Protein AF-A0A9R1UTH9-F1 (afdb_monomer)

Mean predicted aligned error: 19.43 Å

Sequence (82 aa):
MDFFVRKTESMLKEYENDPTNELEKNRTYVEEVGKLMGISIPKDIDINVPNVQSNKGSGKKNRIQSEEEIAYKIQTSKQEDA

Radius of gyration: 26.53 Å; Cα contacts (8 Å, |Δi|>4): 9; chains: 1; bounding box: 65×32×60 Å

Structure (mmCIF, N/CA/C/O backbone):
data_AF-A0A9R1UTH9-F1
#
_entry.id   AF-A0A9R1UTH9-F1
#
loop_
_atom_site.group_PDB
_atom_site.id
_atom_site.type_symbol
_atom_site.label_atom_id
_atom_site.label_alt_id
_atom_site.label_comp_id
_atom_site.label_asym_id
_atom_site.label_entity_id
_atom_site.label_seq_id
_atom_site.pdbx_PDB_ins_code
_atom_site.Cartn_x
_atom_site.Cartn_y
_atom_site.Cartn_z
_atom_site.occupancy
_atom_site.B_iso_or_equiv
_atom_site.auth_seq_id
_atom_site.auth_comp_id
_atom_site.auth_asym_id
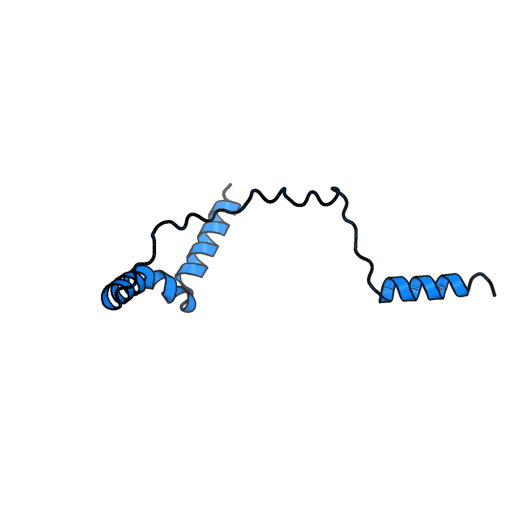_atom_site.auth_atom_id
_atom_site.pdbx_PDB_model_num
ATOM 1 N N . MET A 1 1 ? 16.592 -11.117 10.994 1.00 67.06 1 MET A N 1
ATOM 2 C CA . MET A 1 1 ? 15.166 -10.767 11.149 1.00 67.06 1 MET A CA 1
ATOM 3 C C . MET A 1 1 ? 14.998 -9.299 11.540 1.00 67.06 1 MET A C 1
ATOM 5 O O . MET A 1 1 ? 14.234 -8.589 10.904 1.00 67.06 1 MET A O 1
ATOM 9 N N . ASP A 1 2 ? 15.800 -8.806 12.481 1.00 79.56 2 ASP A N 1
ATOM 10 C CA . ASP A 1 2 ? 15.685 -7.460 13.073 1.00 79.56 2 ASP A CA 1
ATOM 11 C C . ASP A 1 2 ? 15.844 -6.276 12.113 1.00 79.56 2 ASP A C 1
ATOM 13 O O . ASP A 1 2 ? 15.328 -5.194 12.379 1.00 79.56 2 ASP A O 1
ATOM 17 N N . PHE A 1 3 ? 16.586 -6.449 11.016 1.00 87.94 3 PHE A N 1
ATOM 18 C CA . PHE A 1 3 ? 16.709 -5.415 9.985 1.00 87.94 3 P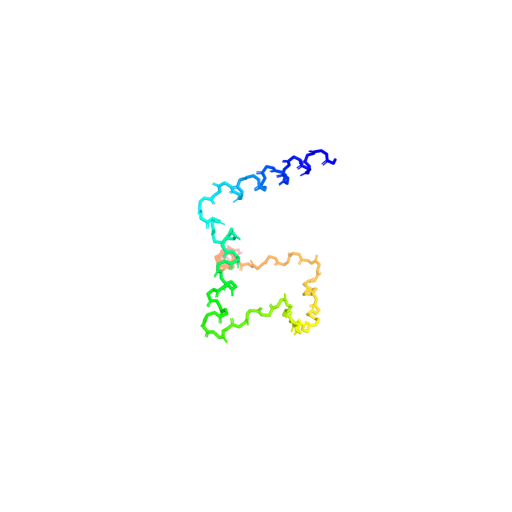HE A CA 1
ATOM 19 C C . PHE A 1 3 ? 15.409 -5.255 9.194 1.00 87.94 3 PHE A C 1
ATOM 21 O O . PHE A 1 3 ? 14.981 -4.138 8.923 1.00 87.94 3 PHE A O 1
ATOM 28 N N . PHE A 1 4 ? 14.761 -6.376 8.871 1.00 82.81 4 PHE A N 1
ATOM 29 C CA . PHE A 1 4 ? 13.483 -6.372 8.170 1.00 82.81 4 PHE A CA 1
ATOM 30 C C . PHE A 1 4 ? 12.393 -5.751 9.036 1.00 82.81 4 PHE A C 1
ATOM 32 O O . PHE A 1 4 ? 11.732 -4.834 8.569 1.00 82.81 4 PHE A O 1
ATOM 39 N N . VAL A 1 5 ? 12.288 -6.167 10.303 1.00 87.88 5 VAL A N 1
ATOM 40 C CA . VAL A 1 5 ? 11.293 -5.636 11.251 1.00 87.88 5 VAL A CA 1
ATOM 41 C C . VAL A 1 5 ? 11.451 -4.123 11.435 1.00 87.88 5 VAL A C 1
ATOM 43 O O . VAL A 1 5 ? 10.491 -3.376 11.258 1.00 87.88 5 VAL A O 1
ATOM 46 N N . ARG A 1 6 ? 12.679 -3.635 11.672 1.00 90.25 6 ARG A N 1
ATOM 47 C CA . ARG A 1 6 ? 12.934 -2.187 11.784 1.00 90.25 6 ARG A CA 1
ATOM 48 C C . ARG A 1 6 ? 12.603 -1.422 10.510 1.00 90.25 6 ARG A C 1
ATOM 50 O O . ARG A 1 6 ? 12.079 -0.314 10.585 1.00 90.25 6 ARG A O 1
ATOM 57 N N . LYS A 1 7 ? 12.917 -1.988 9.343 1.00 90.88 7 LYS A N 1
ATOM 58 C CA . LYS A 1 7 ? 12.633 -1.334 8.066 1.00 90.88 7 LYS A CA 1
ATOM 59 C C . LYS A 1 7 ? 11.130 -1.251 7.808 1.00 90.88 7 LYS A C 1
ATOM 61 O O . LYS A 1 7 ? 10.657 -0.189 7.418 1.00 90.88 7 LYS A O 1
ATOM 66 N N . THR A 1 8 ? 10.382 -2.316 8.083 1.00 84.38 8 THR A N 1
ATOM 67 C CA . THR A 1 8 ? 8.922 -2.316 7.932 1.00 84.38 8 THR A CA 1
ATOM 68 C C . THR A 1 8 ? 8.243 -1.360 8.909 1.00 84.38 8 THR A C 1
ATOM 70 O O . THR A 1 8 ? 7.360 -0.615 8.501 1.00 84.38 8 THR A O 1
ATOM 73 N N . GLU A 1 9 ? 8.692 -1.300 10.166 1.00 90.50 9 GLU A N 1
ATOM 74 C CA . GLU A 1 9 ? 8.157 -0.353 11.156 1.00 90.50 9 GLU A CA 1
ATOM 75 C C . GLU A 1 9 ? 8.451 1.107 10.793 1.00 90.50 9 GLU A C 1
ATOM 77 O O . GLU A 1 9 ? 7.600 1.975 10.975 1.00 90.50 9 GLU A O 1
ATOM 82 N N . SER A 1 10 ? 9.646 1.393 10.266 1.00 92.38 10 SER A N 1
ATOM 83 C CA . SER A 1 10 ? 10.008 2.744 9.825 1.00 92.38 10 SER A CA 1
ATOM 84 C C . SER A 1 10 ? 9.167 3.192 8.632 1.00 92.38 10 SER A C 1
ATOM 86 O O . SER A 1 10 ? 8.706 4.328 8.618 1.00 92.38 10 SER A O 1
ATOM 88 N N . MET A 1 11 ? 8.941 2.302 7.662 1.00 90.5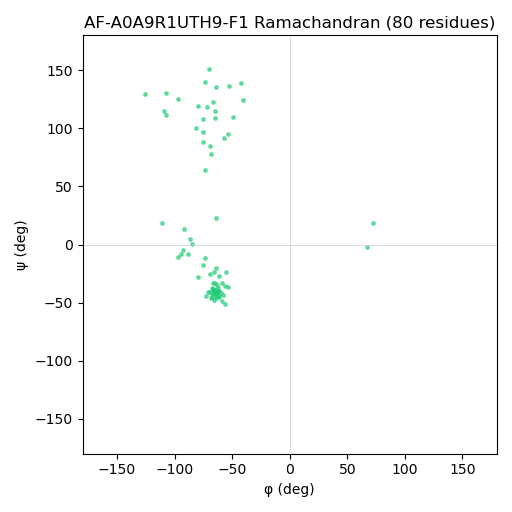0 11 MET A N 1
ATOM 89 C CA . MET A 1 11 ? 8.102 2.596 6.498 1.00 90.50 11 MET A CA 1
ATOM 90 C C . MET A 1 11 ? 6.638 2.816 6.887 1.00 90.50 11 MET A C 1
ATOM 92 O O . MET A 1 11 ? 6.003 3.722 6.360 1.00 90.50 11 MET A O 1
ATOM 96 N N . LEU A 1 12 ? 6.111 2.031 7.833 1.00 83.62 12 LEU A N 1
ATOM 97 C CA . LEU A 1 12 ? 4.743 2.205 8.324 1.00 83.62 12 LEU A CA 1
ATOM 98 C C . LEU A 1 12 ? 4.566 3.556 9.030 1.00 83.62 12 LEU A C 1
ATOM 100 O O . LEU A 1 12 ? 3.592 4.258 8.784 1.00 83.62 12 LEU A O 1
ATOM 104 N N . LYS A 1 13 ? 5.541 3.959 9.853 1.00 85.56 13 LYS A N 1
ATOM 105 C CA . LYS A 1 13 ? 5.520 5.274 10.507 1.00 85.56 13 LYS A CA 1
ATOM 106 C C . LYS A 1 13 ? 5.575 6.413 9.498 1.00 85.56 13 LYS A C 1
ATOM 108 O O . LYS A 1 13 ? 4.836 7.375 9.646 1.00 85.56 13 LYS A O 1
ATOM 113 N N . GLU A 1 14 ? 6.438 6.329 8.494 1.00 86.06 14 GLU A N 1
ATOM 114 C CA . GLU A 1 14 ? 6.515 7.346 7.440 1.00 86.06 14 GLU A CA 1
ATOM 115 C C . GLU A 1 14 ? 5.178 7.470 6.695 1.00 86.06 14 GLU A C 1
ATOM 117 O O . GLU A 1 14 ? 4.675 8.573 6.505 1.00 86.06 14 GLU A O 1
ATOM 122 N N . TYR A 1 15 ? 4.547 6.335 6.400 1.00 80.81 15 TYR A N 1
ATOM 123 C CA . TYR A 1 15 ? 3.245 6.269 5.752 1.00 80.81 15 TYR A CA 1
ATOM 124 C C . TYR A 1 15 ? 2.105 6.880 6.593 1.00 80.81 15 TYR A C 1
ATOM 126 O O . TYR A 1 15 ? 1.328 7.680 6.079 1.00 80.81 15 TYR A O 1
ATOM 134 N N . GLU A 1 16 ? 2.012 6.572 7.891 1.00 80.19 16 GLU A N 1
ATOM 135 C CA . GLU A 1 16 ? 0.953 7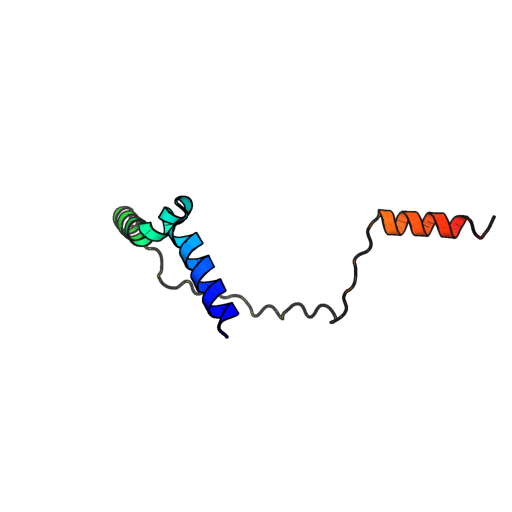.089 8.783 1.00 80.19 16 GLU A CA 1
ATOM 136 C C . GLU A 1 16 ? 1.055 8.598 9.078 1.00 80.19 16 GLU A C 1
ATOM 138 O O . GLU A 1 16 ? 0.049 9.235 9.431 1.00 80.19 16 GLU A O 1
ATOM 143 N N . ASN A 1 17 ? 2.270 9.147 8.979 1.00 82.81 17 ASN A N 1
ATOM 144 C CA . ASN A 1 17 ? 2.579 10.554 9.240 1.00 82.81 17 ASN A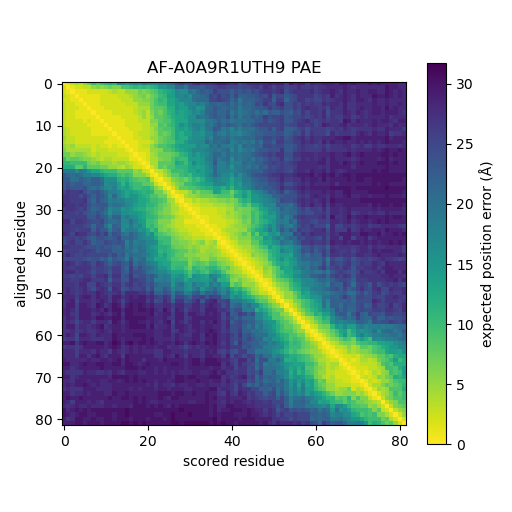 CA 1
ATOM 145 C C . ASN A 1 17 ? 2.562 11.423 7.975 1.00 82.81 17 ASN A C 1
ATOM 147 O O . ASN A 1 17 ? 2.647 12.646 8.091 1.00 82.81 17 ASN A O 1
ATOM 151 N N . ASP A 1 18 ? 2.447 10.826 6.789 1.00 82.69 18 ASP A N 1
ATOM 152 C CA . ASP A 1 18 ? 2.288 11.579 5.552 1.00 82.69 18 ASP A CA 1
ATOM 153 C C . ASP A 1 18 ? 0.872 12.193 5.499 1.00 82.69 18 ASP A C 1
ATOM 155 O O . ASP A 1 18 ? -0.125 11.460 5.499 1.00 82.69 18 ASP A O 1
ATOM 159 N N . PRO A 1 19 ? 0.744 13.532 5.446 1.00 72.81 19 PRO A N 1
ATOM 160 C CA . PRO A 1 19 ? -0.554 14.200 5.388 1.00 72.81 19 PRO A CA 1
ATOM 161 C C . PRO A 1 19 ? -1.341 13.869 4.111 1.00 72.81 19 PRO A C 1
ATOM 163 O O . PRO A 1 19 ? -2.562 13.992 4.099 1.00 72.81 19 PRO A O 1
ATOM 166 N N . THR A 1 20 ? -0.689 13.402 3.042 1.00 74.38 20 THR A N 1
ATOM 167 C CA . THR A 1 20 ? -1.380 12.947 1.824 1.00 74.38 20 THR A CA 1
ATOM 168 C C . THR A 1 20 ? -2.043 11.574 1.983 1.00 74.38 20 THR A C 1
ATOM 170 O O 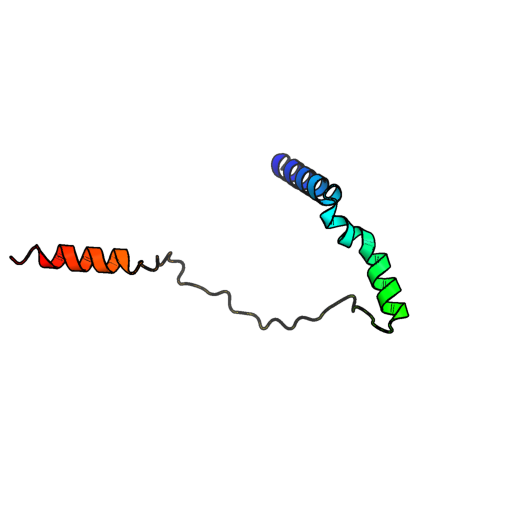. THR A 1 20 ? -2.991 11.268 1.257 1.00 74.38 20 THR A O 1
ATOM 173 N N . ASN A 1 21 ? -1.648 10.792 2.997 1.00 67.12 21 ASN A N 1
ATOM 174 C CA . ASN A 1 21 ? -2.277 9.515 3.355 1.00 67.12 21 ASN A CA 1
ATOM 175 C C . ASN A 1 21 ? -3.480 9.676 4.305 1.00 67.12 21 ASN A C 1
ATOM 177 O O . ASN A 1 21 ? -4.097 8.683 4.699 1.00 67.12 21 ASN A O 1
ATOM 181 N N . GLU A 1 22 ? -3.897 10.908 4.632 1.00 60.59 22 GLU A N 1
ATOM 182 C CA . GLU A 1 22 ? -5.163 11.168 5.343 1.00 60.59 22 GLU A CA 1
ATOM 183 C C . GLU A 1 22 ? -6.384 10.559 4.637 1.00 60.59 22 GLU A C 1
ATOM 185 O O . GLU A 1 22 ? -7.394 10.265 5.281 1.00 60.59 22 GLU A O 1
ATOM 190 N N . LEU A 1 23 ? -6.299 10.313 3.328 1.00 55.84 23 LEU A N 1
ATOM 191 C CA . LEU A 1 23 ? -7.338 9.613 2.573 1.00 55.84 23 LEU A CA 1
ATOM 192 C C . LEU A 1 23 ? -7.614 8.202 3.114 1.00 55.84 23 LEU A C 1
ATOM 194 O O . LEU A 1 23 ? -8.768 7.774 3.114 1.00 55.84 23 LEU A O 1
ATOM 198 N N . GLU A 1 24 ? -6.609 7.497 3.640 1.00 56.75 24 GLU A N 1
ATOM 199 C CA . GLU A 1 24 ? -6.811 6.157 4.200 1.00 56.75 24 GLU A CA 1
ATOM 200 C C . GLU A 1 24 ? -7.409 6.196 5.618 1.00 56.75 24 GLU A C 1
ATOM 202 O O . GLU A 1 24 ? -8.203 5.325 5.978 1.00 56.75 24 GLU A O 1
ATOM 207 N N . LYS A 1 25 ? -7.155 7.268 6.388 1.00 55.84 25 LYS A N 1
ATOM 208 C CA . LYS A 1 25 ? -7.857 7.545 7.662 1.00 55.84 25 LYS A CA 1
ATOM 209 C C . LYS A 1 25 ? -9.350 7.833 7.448 1.00 55.84 25 LYS A C 1
ATOM 211 O O . LYS A 1 25 ? -10.158 7.595 8.341 1.00 55.84 25 LYS A O 1
ATOM 216 N N . ASN A 1 26 ? -9.729 8.278 6.250 1.00 56.97 26 ASN A N 1
ATOM 217 C CA . ASN A 1 26 ? -11.104 8.599 5.865 1.00 56.97 26 ASN A CA 1
ATOM 218 C C . ASN A 1 26 ? -11.871 7.431 5.229 1.00 56.97 26 ASN A C 1
ATOM 220 O O . ASN A 1 26 ? -12.951 7.643 4.679 1.00 56.97 26 ASN A O 1
ATOM 224 N N . ARG A 1 27 ? -11.381 6.188 5.318 1.00 61.19 27 ARG A N 1
ATOM 225 C CA . ARG A 1 27 ? -12.101 5.016 4.785 1.00 61.19 27 ARG A CA 1
ATOM 226 C C . ARG A 1 27 ? -13.537 4.915 5.323 1.00 61.19 27 ARG A C 1
ATOM 228 O O . ARG A 1 27 ? -14.452 4.601 4.568 1.00 61.19 27 ARG A O 1
ATOM 235 N N . THR A 1 28 ? -13.740 5.281 6.590 1.00 61.69 28 THR A N 1
ATOM 236 C CA . THR A 1 28 ? -15.062 5.411 7.228 1.00 61.69 28 THR A CA 1
ATOM 237 C C . THR A 1 28 ? -15.916 6.496 6.568 1.00 61.69 28 THR A C 1
ATOM 239 O O . THR A 1 28 ? -17.087 6.272 6.282 1.00 61.69 28 THR A O 1
ATOM 242 N N . TYR A 1 29 ? -15.316 7.643 6.243 1.00 64.00 29 TYR A N 1
ATOM 243 C CA . TYR A 1 29 ? -15.981 8.758 5.564 1.00 64.00 29 TYR A CA 1
ATOM 244 C C . TYR A 1 29 ? -16.438 8.376 4.152 1.00 64.00 29 TYR A C 1
ATOM 246 O O . TYR A 1 29 ? -17.537 8.724 3.730 1.00 64.00 29 TYR A O 1
ATOM 254 N N . VAL A 1 30 ? -15.619 7.611 3.428 1.00 67.81 30 VAL A N 1
ATOM 255 C CA . VAL A 1 30 ? -15.951 7.111 2.088 1.00 67.81 30 VAL A CA 1
ATOM 256 C C . VAL A 1 30 ? -17.109 6.106 2.142 1.00 67.81 30 VAL A C 1
ATOM 258 O O . VAL A 1 30 ? -17.984 6.140 1.278 1.00 67.81 30 VAL A O 1
ATOM 261 N N . GLU A 1 31 ? -17.167 5.245 3.163 1.00 72.38 31 GLU A N 1
ATOM 262 C CA . GLU A 1 31 ? -18.284 4.309 3.353 1.00 72.38 31 GLU A CA 1
ATOM 263 C C . GLU A 1 31 ? -19.589 5.032 3.737 1.00 72.38 31 GLU A C 1
ATOM 265 O O . GLU A 1 31 ? -20.660 4.691 3.231 1.00 72.38 31 GLU A O 1
ATOM 270 N N . GLU A 1 32 ? -19.514 6.047 4.601 1.00 73.38 32 GLU A N 1
ATOM 271 C CA . GLU A 1 32 ? -20.667 6.854 5.021 1.00 73.38 32 GLU A CA 1
ATOM 272 C C . GLU A 1 32 ? -21.219 7.727 3.887 1.00 73.38 32 GLU A C 1
ATOM 274 O O . GLU A 1 32 ? -22.427 7.724 3.639 1.00 73.38 32 GLU A O 1
ATOM 279 N N . VAL A 1 33 ? -20.347 8.413 3.140 1.00 76.94 33 VAL A N 1
ATOM 280 C CA . VAL A 1 33 ? -20.735 9.189 1.950 1.00 76.94 33 VAL A CA 1
ATOM 281 C C . VAL A 1 33 ? -21.273 8.264 0.860 1.00 76.94 33 VAL A C 1
ATOM 283 O O . VAL A 1 33 ? -22.280 8.586 0.232 1.00 76.94 33 VAL A O 1
ATOM 286 N N . GLY A 1 34 ? -20.670 7.088 0.668 1.00 77.94 34 GLY A N 1
ATOM 287 C CA . GLY A 1 34 ? -21.187 6.064 -0.238 1.00 77.94 34 GLY A CA 1
ATOM 288 C C . GLY A 1 34 ? -22.624 5.671 0.111 1.00 77.94 34 GLY A C 1
ATOM 289 O O . GLY A 1 34 ? -23.506 5.764 -0.741 1.00 77.94 34 GLY A O 1
ATOM 290 N N . LYS A 1 35 ? -22.899 5.337 1.381 1.00 79.62 35 LYS A N 1
ATOM 291 C CA . LYS A 1 35 ? -24.258 5.012 1.859 1.00 79.62 35 LYS A CA 1
ATOM 292 C C . LYS A 1 35 ? -25.249 6.151 1.619 1.00 79.62 35 LYS A C 1
ATOM 294 O O . LYS A 1 35 ? -26.353 5.886 1.148 1.00 79.62 35 LYS A O 1
ATOM 299 N N . LEU A 1 36 ? -24.858 7.397 1.894 1.00 82.50 36 LEU A N 1
ATOM 300 C CA . LEU A 1 36 ? -25.697 8.578 1.658 1.00 82.50 36 LEU A CA 1
ATOM 301 C C . LEU A 1 36 ? -26.042 8.759 0.172 1.00 82.50 36 LEU A C 1
ATOM 303 O O . LEU A 1 36 ? -27.165 9.125 -0.164 1.00 82.50 36 LEU A O 1
ATOM 307 N N . MET A 1 37 ? -25.091 8.464 -0.713 1.00 81.94 37 MET A N 1
ATOM 308 C CA . MET A 1 37 ? -25.254 8.553 -2.167 1.00 81.94 37 MET A CA 1
ATOM 309 C C . MET A 1 37 ? -25.892 7.294 -2.781 1.00 81.94 37 MET A C 1
ATOM 311 O O . MET A 1 37 ? -26.071 7.231 -3.996 1.00 81.94 37 MET A O 1
ATOM 315 N N . GLY A 1 38 ? -26.234 6.286 -1.968 1.00 79.69 38 GLY A N 1
ATOM 316 C CA . GLY A 1 38 ? -26.783 5.008 -2.431 1.00 79.69 38 GLY A CA 1
ATOM 317 C C . GLY A 1 38 ? -25.762 4.104 -3.134 1.00 79.69 38 GLY A C 1
ATOM 318 O O . GLY A 1 38 ? -26.145 3.190 -3.860 1.00 79.69 38 GLY A O 1
ATOM 319 N N . ILE A 1 39 ? -24.467 4.350 -2.933 1.00 78.31 39 ILE A N 1
ATOM 320 C CA . ILE A 1 39 ? -23.352 3.623 -3.542 1.00 78.31 39 ILE A CA 1
ATOM 321 C C . ILE A 1 39 ? -22.670 2.775 -2.464 1.00 78.31 39 ILE A C 1
ATOM 323 O O . ILE A 1 39 ? -22.067 3.293 -1.527 1.00 78.31 39 ILE A O 1
ATOM 327 N N . SER A 1 40 ? -22.723 1.452 -2.598 1.00 76.56 40 SER A N 1
ATOM 328 C CA . SER A 1 40 ? -21.984 0.539 -1.721 1.00 76.56 40 SER A CA 1
ATOM 329 C C . SER A 1 40 ? -20.673 0.111 -2.372 1.00 76.56 40 SER A C 1
ATOM 331 O O . SER A 1 40 ? -20.692 -0.457 -3.465 1.00 76.56 40 SER A O 1
ATOM 333 N N . ILE A 1 41 ? -19.547 0.315 -1.689 1.00 74.88 41 ILE A N 1
ATOM 334 C CA . ILE A 1 41 ? -18.273 -0.284 -2.099 1.00 74.88 41 ILE A CA 1
ATOM 335 C C . ILE A 1 41 ? -18.277 -1.747 -1.628 1.00 74.88 41 ILE A C 1
ATOM 337 O O . ILE A 1 41 ? -18.410 -1.989 -0.424 1.00 74.88 41 ILE A O 1
ATOM 341 N N . PRO A 1 42 ? -18.178 -2.732 -2.535 1.00 77.69 42 PRO A N 1
ATOM 342 C CA . PRO A 1 42 ? -18.128 -4.134 -2.146 1.00 77.69 42 PRO A CA 1
ATOM 343 C C . PRO A 1 42 ? -16.857 -4.413 -1.336 1.00 77.69 42 PRO A C 1
ATOM 345 O O . PRO A 1 42 ? -15.771 -3.954 -1.690 1.00 77.69 42 PRO A O 1
ATOM 348 N N . LYS A 1 43 ? -17.004 -5.156 -0.231 1.00 74.06 43 LYS A N 1
ATOM 349 C CA . LYS A 1 43 ? -15.884 -5.530 0.652 1.00 74.06 43 LYS A CA 1
ATOM 350 C C . LYS A 1 43 ? -14.863 -6.409 -0.061 1.00 74.06 43 LYS A C 1
ATOM 352 O O . LYS A 1 43 ? -13.668 -6.260 0.167 1.00 74.06 43 LYS A O 1
ATOM 357 N N . ASP A 1 44 ? -15.364 -7.258 -0.950 1.00 77.62 44 ASP A N 1
ATOM 358 C CA . ASP A 1 44 ? -14.587 -8.194 -1.739 1.00 77.62 44 ASP A CA 1
ATOM 359 C C . ASP A 1 44 ? -14.912 -7.969 -3.215 1.00 77.62 44 ASP A C 1
ATOM 361 O O . ASP A 1 44 ? -16.078 -7.913 -3.612 1.00 77.62 44 ASP A O 1
ATOM 365 N N . ILE A 1 45 ? -13.872 -7.820 -4.029 1.00 77.19 45 ILE A N 1
ATOM 366 C CA . ILE A 1 45 ? -13.989 -7.777 -5.484 1.00 77.19 45 ILE A CA 1
ATOM 367 C C . ILE A 1 45 ? -13.422 -9.100 -5.980 1.00 77.19 45 ILE A C 1
ATOM 369 O O . ILE A 1 45 ? -12.221 -9.341 -5.861 1.00 77.19 45 ILE A O 1
ATOM 373 N N . ASP A 1 46 ? -14.285 -9.957 -6.521 1.00 75.94 46 ASP A N 1
ATOM 374 C CA . ASP A 1 46 ? -13.853 -11.190 -7.172 1.00 75.94 46 ASP A CA 1
ATOM 375 C C . ASP A 1 46 ? -13.256 -10.837 -8.538 1.00 75.94 46 ASP A C 1
ATOM 377 O O . ASP A 1 46 ? -13.948 -10.709 -9.552 1.00 75.94 46 ASP A O 1
ATOM 381 N N . ILE A 1 47 ? -11.953 -10.559 -8.545 1.00 73.56 47 ILE A N 1
ATOM 382 C CA . ILE A 1 47 ? -11.223 -10.325 -9.783 1.00 73.56 47 ILE A CA 1
ATOM 383 C C . ILE A 1 47 ? -10.894 -11.700 -10.350 1.00 73.56 47 ILE A C 1
ATOM 385 O O . ILE A 1 47 ? -9.922 -12.337 -9.941 1.00 73.56 47 ILE A O 1
ATOM 389 N N . ASN A 1 48 ? -11.682 -12.138 -11.331 1.00 76.62 48 ASN A N 1
ATOM 390 C CA . ASN A 1 48 ? -11.330 -13.280 -12.165 1.00 76.62 48 ASN A CA 1
ATOM 391 C C . ASN A 1 48 ? -10.129 -12.898 -13.045 1.00 76.62 48 ASN A C 1
ATOM 393 O O . ASN A 1 48 ? -10.274 -12.544 -14.215 1.00 76.62 48 ASN A O 1
ATOM 397 N N . VAL A 1 49 ? -8.936 -12.897 -12.451 1.00 66.75 49 VAL A N 1
ATOM 398 C CA . VAL A 1 49 ? -7.681 -12.816 -13.186 1.00 66.75 49 VAL A CA 1
ATOM 399 C C . VAL A 1 49 ? -7.489 -14.202 -13.793 1.00 66.75 49 VAL A C 1
ATOM 401 O O . VAL A 1 49 ? -7.202 -15.140 -13.040 1.00 66.75 49 VAL A O 1
ATOM 404 N N . PRO A 1 50 ? -7.655 -14.385 -15.121 1.00 71.25 50 PRO A N 1
ATOM 405 C CA . PRO A 1 50 ? -7.269 -15.646 -15.733 1.00 71.25 50 PRO A CA 1
ATOM 406 C C . PRO A 1 50 ? -5.828 -15.901 -15.324 1.00 71.25 50 PRO A C 1
ATOM 408 O O . PRO A 1 50 ? -5.035 -14.961 -15.320 1.00 71.25 50 PRO A O 1
ATOM 411 N N . ASN A 1 51 ? -5.508 -17.137 -14.934 1.00 67.94 51 ASN A N 1
ATOM 412 C CA . ASN A 1 51 ? -4.159 -17.510 -14.533 1.00 67.94 51 ASN A CA 1
ATOM 413 C C . ASN A 1 51 ? -3.215 -17.179 -15.692 1.00 67.94 51 ASN A C 1
ATOM 415 O O . ASN A 1 51 ? -3.064 -17.969 -16.628 1.00 67.94 51 ASN A O 1
ATOM 419 N N . VAL A 1 52 ? -2.649 -15.971 -15.673 1.00 62.50 52 VAL A N 1
ATOM 420 C CA . VAL A 1 52 ? -1.676 -15.539 -16.654 1.00 62.50 52 VAL A CA 1
ATOM 421 C C . VAL A 1 52 ? -0.534 -16.481 -16.371 1.00 62.50 52 VAL A C 1
ATOM 423 O O . VAL A 1 52 ? 0.060 -16.408 -15.294 1.00 62.50 52 VAL A O 1
ATOM 426 N N . GLN A 1 53 ? -0.286 -17.429 -17.284 1.00 62.00 53 GLN A N 1
ATOM 427 C CA . GLN A 1 53 ? 0.960 -18.172 -17.254 1.00 62.00 53 GLN A CA 1
ATOM 428 C C . GLN A 1 53 ? 2.015 -17.094 -17.136 1.00 62.00 53 GLN A C 1
ATOM 430 O O . GLN A 1 53 ? 2.160 -16.283 -18.056 1.00 62.00 53 GLN A O 1
ATOM 435 N N . SER A 1 54 ? 2.645 -17.032 -15.958 1.00 62.59 54 SER A N 1
ATOM 436 C CA . SER A 1 54 ? 3.744 -16.127 -15.686 1.00 62.59 54 SER A CA 1
ATOM 437 C C . SER A 1 54 ? 4.578 -16.153 -16.939 1.00 62.59 54 SER A C 1
ATOM 439 O O . SER A 1 54 ? 4.866 -17.245 -17.441 1.00 62.59 54 SER A O 1
ATOM 441 N N . ASN A 1 55 ? 4.807 -14.979 -17.525 1.00 61.00 55 ASN A N 1
ATOM 442 C CA . ASN A 1 55 ? 5.619 -14.868 -18.713 1.00 61.00 55 ASN A CA 1
ATOM 443 C C . ASN A 1 55 ? 6.939 -15.552 -18.370 1.00 61.00 55 ASN A C 1
ATOM 445 O O . ASN A 1 55 ? 7.849 -14.973 -17.784 1.00 61.00 55 ASN A O 1
ATOM 449 N N . LYS A 1 56 ? 7.054 -16.830 -18.728 1.00 58.25 56 LYS A N 1
ATOM 450 C CA . LYS A 1 56 ? 8.308 -17.542 -18.760 1.00 58.25 56 LYS A CA 1
ATOM 451 C C . LYS A 1 56 ? 9.001 -16.976 -19.989 1.00 58.25 56 LYS A C 1
ATOM 453 O O . LYS A 1 56 ? 9.263 -17.683 -20.954 1.00 58.25 56 LYS A O 1
ATOM 458 N N . GLY A 1 57 ? 9.309 -15.673 -19.950 1.00 59.19 57 GLY A N 1
ATOM 459 C CA . GLY A 1 57 ? 10.488 -15.161 -20.612 1.00 59.19 57 GLY A CA 1
ATOM 460 C C . GLY A 1 57 ? 11.586 -16.169 -20.314 1.00 59.19 57 GLY A C 1
ATOM 461 O O . GLY A 1 57 ? 11.599 -16.761 -19.234 1.00 59.19 57 GLY A O 1
ATOM 462 N N . SER A 1 58 ? 12.405 -16.462 -21.314 1.00 62.22 58 SER A N 1
ATOM 463 C CA . SER A 1 58 ? 13.125 -17.729 -21.489 1.00 62.22 58 SER A CA 1
ATOM 464 C C . SER A 1 58 ? 14.173 -18.084 -20.414 1.00 62.22 58 SER A C 1
ATOM 466 O O . SER A 1 58 ? 15.132 -18.786 -20.714 1.00 62.22 58 SER A O 1
ATOM 468 N N . GLY A 1 59 ? 14.092 -17.535 -19.198 1.00 61.78 59 GLY A N 1
ATOM 469 C CA . GLY A 1 59 ? 15.103 -17.575 -18.146 1.00 61.78 59 GLY A CA 1
ATOM 470 C C . GLY A 1 59 ? 16.364 -16.794 -18.513 1.00 61.78 59 GLY A C 1
ATOM 471 O O . GLY A 1 59 ? 17.287 -16.697 -17.713 1.00 61.78 59 GLY A O 1
ATOM 472 N N . LYS A 1 60 ? 16.413 -16.234 -19.727 1.00 65.06 60 LYS A N 1
ATOM 473 C CA . LYS A 1 60 ? 17.557 -15.526 -20.290 1.00 65.06 60 LYS A CA 1
ATOM 474 C C . LYS A 1 60 ? 17.235 -14.043 -20.306 1.00 65.06 60 LYS A C 1
ATOM 476 O O . LYS A 1 60 ? 16.176 -13.636 -20.780 1.00 65.06 60 LYS A O 1
ATOM 481 N N . LYS A 1 61 ? 18.164 -13.238 -19.790 1.00 67.12 61 LYS A N 1
ATOM 482 C CA . LYS A 1 61 ? 18.131 -11.784 -19.940 1.00 67.12 61 LYS A CA 1
ATOM 483 C C . LYS A 1 61 ? 18.412 -11.461 -21.407 1.00 67.12 61 LYS A C 1
ATOM 485 O O . LYS A 1 61 ? 19.558 -11.233 -21.780 1.00 67.12 61 LYS A O 1
ATOM 490 N N . ASN A 1 62 ? 17.384 -11.484 -22.246 1.00 66.31 62 ASN A N 1
ATOM 491 C CA . ASN A 1 62 ? 17.505 -10.979 -23.605 1.00 66.31 62 ASN A CA 1
ATOM 492 C C . ASN A 1 62 ? 17.499 -9.454 -23.501 1.00 66.31 62 ASN A C 1
ATOM 494 O O . ASN A 1 62 ? 16.445 -8.840 -23.339 1.00 66.31 62 ASN A O 1
ATOM 498 N N . ARG A 1 63 ? 18.690 -8.847 -23.504 1.00 78.06 63 ARG A N 1
ATOM 499 C CA . ARG A 1 63 ? 18.817 -7.396 -23.637 1.00 78.06 63 ARG A CA 1
ATOM 500 C C . ARG A 1 63 ? 18.292 -7.030 -25.020 1.00 78.06 63 ARG A C 1
ATOM 502 O O . ARG A 1 63 ? 18.868 -7.447 -26.019 1.00 78.06 63 ARG A O 1
ATOM 509 N N . ILE A 1 64 ? 17.194 -6.284 -25.065 1.00 77.81 64 ILE A N 1
ATOM 510 C CA . ILE A 1 64 ? 16.743 -5.658 -26.305 1.00 77.81 64 ILE A CA 1
ATOM 511 C C . ILE A 1 64 ? 17.801 -4.608 -26.648 1.00 77.81 64 ILE A C 1
ATOM 513 O O . ILE A 1 64 ? 18.136 -3.774 -25.806 1.00 77.81 64 ILE A O 1
ATOM 517 N N . GLN A 1 65 ? 18.398 -4.721 -27.831 1.00 77.69 65 GLN A N 1
ATOM 518 C CA . GLN A 1 65 ? 19.417 -3.777 -28.276 1.00 77.69 65 GLN A CA 1
ATOM 519 C C . GLN A 1 65 ? 18.755 -2.454 -28.662 1.00 77.69 65 GLN A C 1
ATOM 521 O O . GLN A 1 65 ? 17.679 -2.453 -29.257 1.00 77.69 65 GLN A O 1
ATOM 526 N N . SER A 1 66 ? 19.399 -1.341 -28.308 1.00 79.25 66 SER A N 1
ATOM 527 C CA . SER A 1 66 ? 18.971 -0.008 -28.746 1.00 79.25 66 SER A CA 1
ATOM 528 C C . SER A 1 66 ? 19.237 0.169 -30.242 1.00 79.25 66 SER A C 1
ATOM 530 O O . SER A 1 66 ? 20.196 -0.397 -30.773 1.00 79.25 66 SER A O 1
ATOM 532 N N . GLU A 1 67 ? 18.440 0.998 -30.913 1.00 73.62 67 GLU A N 1
ATOM 533 C CA . GLU A 1 67 ? 18.675 1.382 -32.310 1.00 73.62 67 GLU A CA 1
ATOM 534 C C . GLU A 1 67 ? 20.071 1.994 -32.509 1.00 73.62 67 GLU A C 1
ATOM 536 O O . GLU A 1 67 ? 20.732 1.695 -33.501 1.00 73.62 67 GLU A O 1
ATOM 541 N N . GLU A 1 68 ? 20.576 2.755 -31.533 1.00 74.81 68 GLU A N 1
ATOM 542 C CA . GLU A 1 68 ? 21.941 3.305 -31.555 1.00 74.81 68 GLU A CA 1
ATOM 543 C C . GLU A 1 68 ? 23.019 2.216 -31.513 1.00 74.81 68 GLU A C 1
ATOM 545 O O . GLU A 1 68 ? 24.025 2.301 -32.216 1.00 74.81 68 GLU A O 1
ATOM 550 N N . GLU A 1 69 ? 22.804 1.162 -30.721 1.00 75.62 69 GLU A N 1
ATOM 551 C CA . GLU A 1 69 ? 23.738 0.037 -30.610 1.00 75.62 69 GLU A CA 1
ATOM 552 C C . GLU A 1 69 ? 23.794 -0.758 -31.922 1.00 75.62 69 GLU A C 1
ATOM 554 O O . GLU A 1 69 ? 24.863 -1.192 -32.358 1.00 75.62 69 GLU A O 1
ATOM 559 N N . ILE A 1 70 ? 22.643 -0.906 -32.581 1.00 78.19 70 ILE A N 1
ATOM 560 C CA . ILE A 1 70 ? 22.534 -1.539 -33.897 1.00 78.19 70 ILE A CA 1
ATOM 561 C C . ILE A 1 70 ? 23.215 -0.663 -34.957 1.00 78.19 70 ILE A C 1
ATOM 563 O O . ILE A 1 70 ? 24.002 -1.172 -35.757 1.00 78.19 70 ILE A O 1
ATOM 567 N N . ALA A 1 71 ? 22.973 0.650 -34.939 1.00 76.75 71 ALA A N 1
ATOM 568 C CA . ALA A 1 71 ? 23.562 1.597 -35.881 1.00 76.75 71 ALA A CA 1
ATOM 569 C C . ALA A 1 71 ? 25.094 1.645 -35.775 1.00 76.75 71 ALA A C 1
ATOM 571 O O . ALA A 1 71 ? 25.774 1.582 -36.800 1.00 76.75 71 ALA A O 1
ATOM 572 N N . TYR A 1 72 ? 25.642 1.676 -34.555 1.00 73.44 72 TYR A N 1
ATOM 573 C CA . TYR A 1 72 ? 27.090 1.659 -34.330 1.00 73.44 72 TYR A CA 1
ATOM 574 C C . TYR A 1 72 ? 27.730 0.376 -34.871 1.00 73.44 72 TYR A C 1
ATOM 576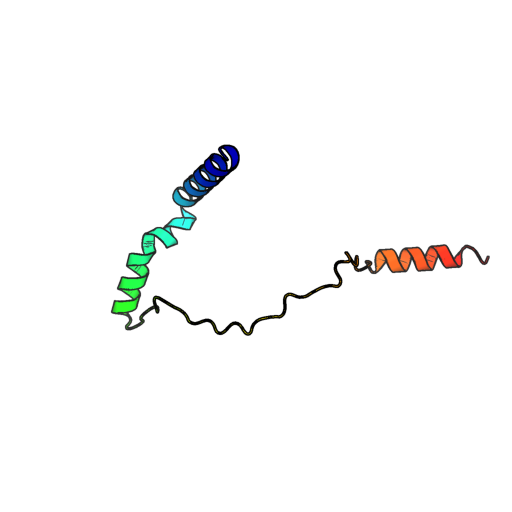 O O . TYR A 1 72 ? 28.723 0.427 -35.594 1.00 73.44 72 TYR A O 1
ATOM 584 N N . LYS A 1 73 ? 27.115 -0.784 -34.607 1.00 73.44 73 LYS A N 1
ATOM 585 C CA . LYS A 1 73 ? 27.609 -2.077 -35.100 1.00 73.44 73 LYS A CA 1
ATOM 586 C C . LYS A 1 73 ? 27.618 -2.145 -36.630 1.00 73.44 73 LYS A C 1
ATOM 588 O O . LYS A 1 73 ? 28.573 -2.640 -37.221 1.00 73.44 73 LYS A O 1
ATOM 593 N N . ILE A 1 74 ? 26.583 -1.605 -37.276 1.00 75.94 74 ILE A N 1
ATOM 594 C CA . ILE A 1 74 ? 26.497 -1.528 -38.742 1.00 75.94 74 ILE A CA 1
ATOM 595 C C . ILE A 1 74 ? 27.583 -0.610 -39.325 1.00 75.94 74 ILE A C 1
ATOM 597 O O . ILE A 1 74 ? 28.059 -0.869 -40.429 1.00 75.94 74 ILE A O 1
ATOM 601 N N . GLN A 1 75 ? 27.983 0.451 -38.621 1.00 68.94 75 GLN A N 1
ATOM 602 C CA . GLN A 1 75 ? 29.051 1.352 -39.067 1.00 68.94 75 GLN A CA 1
ATOM 603 C C . GLN A 1 75 ? 30.433 0.700 -38.960 1.00 68.94 75 GLN A C 1
ATOM 605 O O . GLN A 1 75 ? 31.203 0.757 -39.917 1.00 68.94 75 GLN A O 1
ATOM 610 N N . THR A 1 76 ? 30.726 0.017 -37.850 1.00 58.94 76 THR A N 1
ATOM 611 C CA . THR A 1 76 ? 32.030 -0.632 -37.637 1.00 58.94 76 THR A CA 1
ATOM 612 C C . THR A 1 76 ? 32.276 -1.800 -38.591 1.00 58.94 76 THR A C 1
ATOM 614 O O . THR A 1 76 ? 33.398 -1.996 -39.037 1.00 58.94 76 THR A O 1
ATOM 617 N N . SER A 1 77 ? 31.232 -2.538 -38.981 1.00 58.12 77 SER A N 1
ATOM 618 C CA . SER A 1 77 ? 31.354 -3.641 -39.949 1.00 58.12 77 SER A CA 1
ATOM 619 C C . SER A 1 77 ? 31.557 -3.181 -41.397 1.00 58.12 77 SER A C 1
ATOM 621 O O . SER A 1 77 ? 31.875 -4.000 -42.246 1.00 58.12 77 SER A O 1
ATOM 623 N N . LYS A 1 78 ? 31.366 -1.891 -41.704 1.00 57.34 78 LYS A N 1
ATO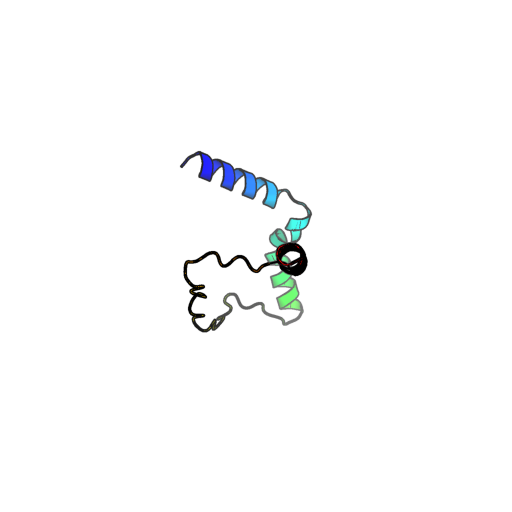M 624 C CA . LYS A 1 78 ? 31.611 -1.317 -43.040 1.00 57.34 78 LYS A CA 1
ATOM 625 C C . LYS A 1 78 ? 33.017 -0.729 -43.201 1.00 57.34 78 LYS A C 1
ATOM 627 O O . LYS A 1 78 ? 33.348 -0.278 -44.291 1.00 57.34 78 LYS A O 1
ATOM 632 N N . GLN A 1 79 ? 33.817 -0.697 -42.133 1.00 54.09 79 GLN A N 1
ATOM 633 C CA . GLN A 1 79 ? 35.200 -0.208 -42.158 1.00 54.09 79 GLN A CA 1
ATOM 634 C C . GLN A 1 79 ? 36.246 -1.322 -42.294 1.00 54.09 79 GLN A C 1
ATOM 636 O O . GLN A 1 79 ? 37.404 -1.008 -42.532 1.00 54.09 79 GLN A O 1
ATOM 641 N N . GLU A 1 80 ? 35.865 -2.596 -42.163 1.00 52.03 80 GLU A N 1
ATOM 642 C CA . GLU A 1 80 ? 36.798 -3.730 -42.293 1.00 52.03 80 GLU A CA 1
ATOM 643 C C . GLU A 1 80 ? 36.948 -4.241 -43.743 1.00 52.03 80 GLU A C 1
ATOM 645 O O . GLU A 1 80 ? 37.853 -5.025 -44.010 1.00 52.03 80 GLU A O 1
ATOM 650 N N . ASP A 1 81 ? 36.130 -3.745 -44.682 1.00 54.41 81 ASP A N 1
ATOM 651 C CA . ASP A 1 81 ? 36.142 -4.131 -46.107 1.00 54.41 81 ASP A CA 1
ATOM 652 C C . ASP A 1 81 ? 36.637 -3.007 -47.058 1.00 54.41 81 ASP A C 1
ATOM 654 O O . ASP A 1 81 ? 36.358 -3.051 -48.260 1.00 54.41 81 ASP A O 1
ATOM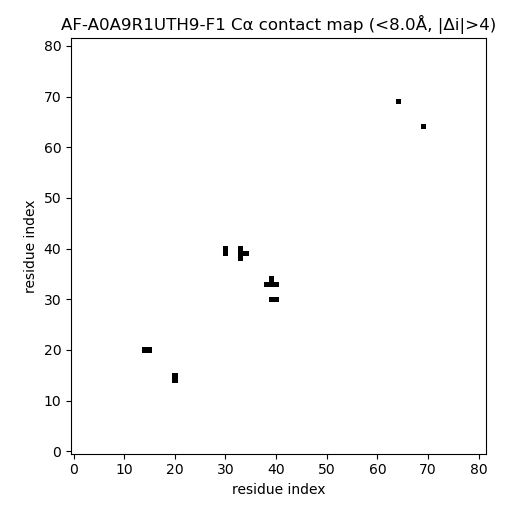 658 N N . ALA A 1 82 ? 37.340 -1.983 -46.549 1.00 45.47 82 ALA A N 1
ATOM 659 C CA . ALA A 1 82 ? 37.866 -0.856 -47.339 1.00 45.47 82 ALA A CA 1
ATOM 660 C C . ALA A 1 82 ? 39.396 -0.742 -47.288 1.00 45.47 82 ALA A C 1
ATOM 662 O O . ALA A 1 82 ? 39.963 -0.852 -46.178 1.00 45.47 82 ALA A O 1
#

Secondary structure (DSSP, 8-state):
-HHHHHHHHHHHHHHHH-GGGHHHHTHHHHHHHHHHTT-PPPS---------------SS---PPPHHHHHHHHHHTTSTT-

Solvent-accessible surface area (backbone atoms only — not comparable to full-atom values): 5371 Å² total; per-residue (Å²): 112,71,68,57,54,51,50,53,53,52,52,51,51,54,51,76,67,35,78,84,46,51,64,68,77,35,52,65,54,53,53,52,52,23,56,75,71,73,42,80,82,71,94,71,80,89,74,85,67,73,84,68,73,70,80,73,61,82,88,57,90,76,76,80,78,49,72,66,60,53,52,52,53,58,53,59,66,62,60,78,82,112

Foldseek 3Di:
DVVVVVVVVVVVVVLVPPPVNVVVVCPVVVQVVCVVVVHHDDPDDPPPPPPPPPPPPVVDPPPDDDPVNVVVVVVVVVVVVD

pLDDT: mean 72.26, std 10.62, range [45.47, 92.38]

Organism: Lactuca sativa (NCBI:txid4236)